Protein AF-A0A452H228-F1 (afdb_monomer_lite)

Structure (mmCIF, N/CA/C/O backbone):
data_AF-A0A452H228-F1
#
_entry.id   AF-A0A452H228-F1
#
loop_
_atom_site.group_PDB
_atom_site.id
_atom_site.type_symbol
_atom_site.label_atom_id
_atom_site.label_alt_id
_atom_site.label_comp_id
_atom_site.label_asym_id
_atom_site.label_entity_id
_atom_site.label_seq_id
_atom_site.pdbx_PDB_ins_code
_atom_site.Cartn_x
_atom_site.Cartn_y
_atom_site.Cartn_z
_atom_site.occupancy
_atom_site.B_iso_or_equiv
_atom_site.auth_seq_id
_atom_site.auth_comp_id
_atom_site.auth_asym_id
_atom_site.auth_atom_id
_atom_site.pdbx_PDB_model_num
ATOM 1 N N . MET A 1 1 ? -3.776 18.763 17.404 1.00 40.81 1 MET A N 1
ATOM 2 C CA . MET A 1 1 ? -4.229 17.612 18.210 1.00 40.81 1 MET A CA 1
ATOM 3 C C . MET A 1 1 ? -4.542 16.511 17.212 1.00 40.81 1 MET A C 1
ATOM 5 O O . MET A 1 1 ? -5.490 16.665 16.456 1.00 40.81 1 MET A O 1
ATOM 9 N N . GLU A 1 2 ? -3.661 15.523 17.068 1.00 51.16 2 GLU A N 1
ATOM 10 C CA . GLU A 1 2 ? -3.826 14.466 16.059 1.00 51.16 2 GLU A CA 1
ATOM 11 C C . GLU A 1 2 ? -5.031 13.578 16.420 1.00 51.16 2 GLU A C 1
ATOM 13 O O . GLU A 1 2 ? -5.124 13.062 17.534 1.00 51.16 2 GLU A O 1
ATOM 18 N N . SER A 1 3 ? -5.993 13.448 15.504 1.00 67.06 3 SER A N 1
ATOM 19 C CA . SER A 1 3 ? -7.160 12.575 15.665 1.00 67.06 3 SER A CA 1
ATOM 20 C C . SER A 1 3 ? -6.760 11.118 15.422 1.00 67.06 3 SER A C 1
ATOM 22 O O . SER A 1 3 ? -6.273 10.801 14.342 1.00 67.06 3 SER A O 1
ATOM 24 N N . PHE A 1 4 ? -6.995 10.228 16.389 1.00 70.75 4 PHE A N 1
ATOM 25 C CA . PHE A 1 4 ? -6.646 8.795 16.316 1.00 70.75 4 PHE A CA 1
ATOM 26 C C . PHE A 1 4 ? -7.798 7.885 15.845 1.00 70.75 4 PHE A C 1
ATOM 28 O O . PHE A 1 4 ? -7.680 6.658 15.829 1.00 70.75 4 PHE A O 1
ATOM 35 N N . ALA A 1 5 ? -8.939 8.484 15.504 1.00 71.25 5 ALA A N 1
ATOM 36 C CA . ALA A 1 5 ? -10.116 7.783 15.021 1.00 71.25 5 ALA A CA 1
ATOM 37 C C . ALA A 1 5 ? -10.797 8.597 13.918 1.00 71.25 5 ALA A C 1
ATOM 39 O O . ALA A 1 5 ? -10.902 9.821 14.019 1.00 71.25 5 ALA A O 1
ATOM 40 N N . VAL A 1 6 ? -11.271 7.909 12.884 1.00 72.94 6 VAL A N 1
ATOM 41 C CA . VAL A 1 6 ? -12.087 8.471 11.803 1.00 72.94 6 VAL A CA 1
ATOM 42 C C . VAL A 1 6 ? -13.375 7.666 11.744 1.00 72.94 6 VAL A C 1
ATOM 44 O O . VAL A 1 6 ? -13.333 6.438 11.746 1.00 72.94 6 VAL A O 1
ATOM 47 N N . ALA A 1 7 ? -14.508 8.358 11.714 1.00 69.19 7 ALA A N 1
ATOM 48 C CA . ALA A 1 7 ? -15.822 7.755 11.558 1.00 69.19 7 ALA A CA 1
ATOM 49 C C . ALA A 1 7 ? -16.397 8.172 10.206 1.00 69.19 7 ALA A C 1
ATOM 51 O O . ALA A 1 7 ? -16.360 9.358 9.871 1.00 69.19 7 ALA A O 1
ATOM 52 N N . TYR A 1 8 ? -16.946 7.225 9.453 1.00 65.44 8 TYR A N 1
ATOM 53 C CA . TYR A 1 8 ? -17.856 7.548 8.362 1.00 65.44 8 TYR A CA 1
ATOM 54 C C . TYR A 1 8 ? -18.879 6.426 8.177 1.00 65.44 8 TYR A C 1
ATOM 56 O O . TYR A 1 8 ? -18.542 5.244 8.104 1.00 65.44 8 TYR A O 1
ATOM 64 N N . ILE A 1 9 ? -20.147 6.845 8.158 1.00 72.19 9 ILE A N 1
ATOM 65 C CA . ILE A 1 9 ? -21.340 5.994 8.245 1.00 72.19 9 ILE A CA 1
ATOM 66 C C . ILE A 1 9 ? -21.229 5.017 9.433 1.00 72.19 9 ILE A C 1
ATOM 68 O O . ILE A 1 9 ? -21.038 5.468 10.562 1.00 72.19 9 ILE A O 1
ATOM 72 N N . ASP A 1 10 ? -21.336 3.713 9.187 1.00 68.06 10 ASP A N 1
ATOM 73 C CA . ASP A 1 10 ? -21.405 2.659 10.201 1.00 68.06 10 ASP A CA 1
ATOM 74 C C . ASP A 1 10 ? -20.019 2.172 10.636 1.00 68.06 10 ASP A C 1
ATOM 76 O O . ASP A 1 10 ? -19.898 1.235 11.416 1.00 68.06 10 ASP A O 1
ATOM 80 N N . ASP A 1 11 ? -18.954 2.804 10.154 1.00 66.44 11 ASP A N 1
ATOM 81 C CA . ASP A 1 11 ? -17.599 2.319 10.346 1.00 66.44 11 ASP A CA 1
ATOM 82 C C . ASP A 1 11 ? -16.749 3.360 11.075 1.00 66.44 11 ASP A C 1
ATOM 84 O O . ASP A 1 11 ? -16.639 4.526 10.673 1.00 66.44 11 ASP A O 1
ATOM 88 N N . ILE A 1 12 ? -16.096 2.912 12.146 1.00 75.06 12 ILE A N 1
ATOM 89 C CA . ILE A 1 12 ? -15.097 3.687 12.875 1.00 75.06 12 ILE A CA 1
ATOM 90 C C . ILE A 1 12 ? -13.748 2.995 12.718 1.00 75.06 12 ILE A C 1
ATOM 92 O O . ILE A 1 12 ? -13.534 1.880 13.192 1.00 75.06 12 ILE A O 1
ATOM 96 N N . CYS A 1 13 ? -12.808 3.684 12.083 1.00 72.81 13 CYS A N 1
ATOM 97 C CA . CYS A 1 13 ? -11.425 3.248 11.988 1.00 72.81 13 CYS A CA 1
ATOM 98 C C . CYS A 1 13 ? -10.614 3.885 13.116 1.00 72.81 13 CYS A C 1
ATOM 100 O O . CYS A 1 13 ? -10.530 5.111 13.203 1.00 72.81 13 CYS A O 1
ATOM 102 N N . VAL A 1 14 ? -9.971 3.060 13.942 1.00 75.12 14 VAL A N 1
ATOM 103 C CA . VAL A 1 14 ? -9.016 3.503 14.970 1.00 75.12 14 VAL A CA 1
ATOM 104 C C . VAL A 1 14 ? -7.611 3.134 14.509 1.00 75.12 14 VAL A C 1
ATOM 106 O O . VAL A 1 14 ? -7.387 2.026 14.016 1.00 75.12 14 VAL A O 1
ATOM 109 N N . PHE A 1 15 ? -6.655 4.050 14.647 1.00 74.19 15 PHE A N 1
ATOM 110 C CA . PHE A 1 15 ? -5.265 3.829 14.247 1.00 74.19 15 PHE A CA 1
ATOM 111 C C . PHE A 1 15 ? -4.295 4.440 15.256 1.00 74.19 15 PHE A C 1
ATOM 113 O O . PHE A 1 15 ? -4.544 5.507 15.809 1.00 74.19 15 PHE A O 1
ATOM 120 N N . SER A 1 16 ? -3.169 3.760 15.476 1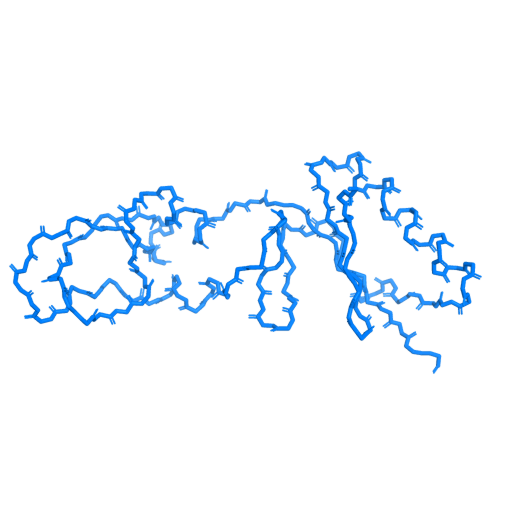.00 69.00 16 SER A N 1
ATOM 121 C CA . SER A 1 16 ? -2.187 4.137 16.502 1.00 69.00 16 SER A CA 1
ATOM 122 C C . SER A 1 16 ? -0.774 3.747 16.077 1.00 69.00 16 SER A C 1
ATOM 124 O O . SER A 1 16 ? -0.597 2.907 15.194 1.00 69.00 16 SER A O 1
ATOM 126 N N . GLN A 1 17 ? 0.234 4.356 16.706 1.00 64.75 17 GLN A N 1
ATOM 127 C CA . GLN A 1 17 ? 1.645 4.058 16.429 1.00 64.75 17 GLN A CA 1
ATOM 128 C C . GLN A 1 17 ? 2.133 2.811 17.186 1.00 64.75 17 GLN A C 1
ATOM 130 O O . GLN A 1 17 ? 2.873 2.002 16.627 1.00 64.75 17 GLN A O 1
ATOM 135 N N . THR A 1 18 ? 1.684 2.623 18.431 1.00 71.19 18 THR A N 1
ATOM 136 C CA . THR A 1 18 ? 2.042 1.479 19.287 1.00 71.19 18 THR A CA 1
ATOM 137 C C . THR A 1 18 ? 0.820 0.612 19.585 1.00 71.19 18 THR A C 1
ATOM 139 O O . THR A 1 18 ? -0.318 1.059 19.438 1.00 71.19 18 THR A O 1
ATOM 142 N N . TRP A 1 19 ? 1.039 -0.649 19.969 1.00 67.50 19 TRP A N 1
ATOM 143 C CA . TRP A 1 19 ? -0.055 -1.564 20.317 1.00 67.50 19 TRP A CA 1
ATOM 144 C C . TRP A 1 19 ? -0.699 -1.183 21.654 1.00 67.50 19 TRP A C 1
ATOM 146 O O . TRP A 1 19 ? -1.914 -1.260 21.819 1.00 67.50 19 TRP A O 1
ATOM 156 N N . GLU A 1 20 ? 0.122 -0.716 22.583 1.00 75.00 20 GLU A N 1
ATOM 157 C CA . GLU A 1 20 ? -0.266 -0.242 23.901 1.00 75.00 20 GLU A CA 1
ATOM 158 C C . GLU A 1 20 ? -1.202 0.969 23.782 1.00 75.00 20 GLU A C 1
ATOM 160 O O . GLU A 1 20 ? -2.305 0.958 24.338 1.00 75.00 20 GLU A O 1
ATOM 165 N N . ASP A 1 21 ? -0.823 1.962 22.968 1.00 74.81 21 ASP A N 1
ATOM 166 C CA . ASP A 1 21 ? -1.679 3.117 22.674 1.00 74.81 21 ASP A CA 1
ATOM 167 C C . 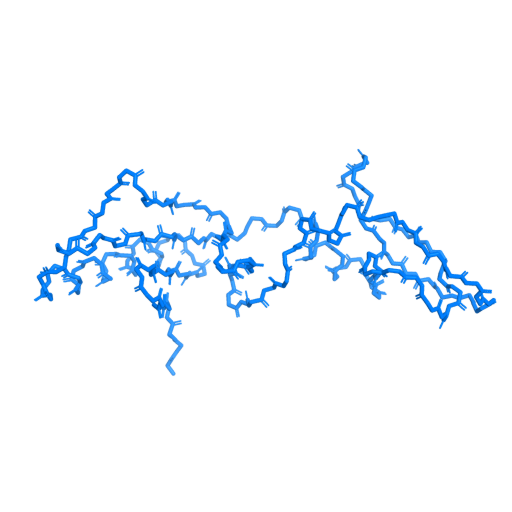ASP A 1 21 ? -2.951 2.692 21.947 1.00 74.81 21 ASP A C 1
ATOM 169 O O . ASP A 1 21 ? -4.023 3.246 22.187 1.00 74.81 21 ASP A O 1
ATOM 173 N N . HIS A 1 22 ? -2.852 1.685 21.079 1.00 72.81 22 HIS A N 1
ATOM 174 C CA . HIS A 1 22 ? -3.988 1.178 20.327 1.00 72.81 22 HIS A CA 1
ATOM 175 C C . HIS A 1 22 ? -5.071 0.591 21.224 1.00 72.81 22 HIS A C 1
ATOM 177 O O . HIS A 1 22 ? -6.241 0.946 21.090 1.00 72.81 22 HIS A O 1
ATOM 183 N N . LEU A 1 23 ? -4.692 -0.245 22.192 1.00 78.06 23 LEU A N 1
ATOM 184 C CA . LEU A 1 23 ? -5.625 -0.780 23.182 1.00 78.06 23 LEU A CA 1
ATOM 185 C C . LEU A 1 23 ? -6.280 0.339 23.999 1.00 78.06 23 LEU A C 1
ATOM 187 O O . LEU A 1 23 ? -7.491 0.308 24.238 1.00 78.06 23 LEU A O 1
ATOM 191 N N . PHE A 1 24 ? -5.502 1.350 24.391 1.00 81.88 24 PHE A N 1
ATOM 192 C CA . PHE A 1 24 ? -6.012 2.495 25.142 1.00 81.88 24 PHE A CA 1
ATOM 193 C C . PHE A 1 24 ? -7.000 3.338 24.321 1.00 81.88 24 PHE A C 1
ATOM 195 O O . PHE A 1 24 ? -8.058 3.731 24.817 1.00 81.88 24 PHE A O 1
ATOM 202 N N . GLN A 1 25 ? -6.692 3.590 23.052 1.00 81.31 25 GLN A N 1
ATOM 203 C CA . GLN A 1 25 ? -7.521 4.382 22.145 1.00 81.31 25 GLN A CA 1
ATOM 204 C C . GLN A 1 25 ? -8.798 3.644 21.735 1.00 81.31 25 GLN A C 1
ATOM 206 O O . GLN A 1 25 ? -9.873 4.243 21.739 1.00 81.31 25 GLN A O 1
ATOM 211 N N . VAL A 1 26 ? -8.718 2.339 21.463 1.00 80.25 26 VAL A N 1
ATOM 212 C CA . VAL A 1 26 ? -9.899 1.499 21.209 1.00 80.25 26 VAL A CA 1
ATOM 213 C C . VAL A 1 26 ? -10.820 1.498 22.423 1.00 80.25 26 VAL A C 1
ATOM 215 O O . VAL A 1 26 ? -12.023 1.699 22.269 1.00 80.25 26 VAL A O 1
ATOM 218 N N . LYS A 1 27 ? -10.271 1.357 23.636 1.00 84.81 27 LYS A N 1
ATOM 219 C CA . LYS A 1 27 ? -11.061 1.454 24.868 1.00 84.81 27 LYS A CA 1
ATOM 220 C C . LYS A 1 27 ? -11.789 2.798 24.971 1.00 84.81 27 LYS A C 1
ATOM 222 O O . LYS A 1 27 ? -12.995 2.806 25.188 1.00 84.81 27 LYS A O 1
ATOM 227 N N . GLN A 1 28 ? -11.098 3.915 24.731 1.00 86.12 28 GLN A N 1
ATOM 228 C CA . GLN A 1 28 ? -11.729 5.241 24.727 1.00 86.12 28 GLN A CA 1
ATOM 229 C C . GLN A 1 28 ? -12.871 5.359 23.708 1.00 86.12 28 GLN A C 1
ATOM 231 O O . GLN A 1 28 ? -13.894 5.978 24.000 1.00 86.12 28 GLN A O 1
ATOM 236 N N . VAL A 1 29 ? -12.710 4.787 22.511 1.00 83.75 29 VAL A N 1
ATOM 237 C CA . VAL A 1 29 ? -13.758 4.793 21.481 1.00 83.75 29 VAL A CA 1
ATOM 238 C C . VAL A 1 29 ? -14.959 3.959 21.928 1.00 83.75 29 VAL A C 1
ATOM 240 O O . VAL A 1 29 ? -16.085 4.447 21.867 1.00 83.75 29 VAL A O 1
ATOM 243 N N . LEU A 1 30 ? -14.737 2.749 22.445 1.00 83.75 30 LEU A N 1
ATOM 244 C CA . LEU A 1 30 ? -15.807 1.880 22.943 1.00 83.75 30 LEU A CA 1
ATOM 245 C C . LEU A 1 30 ? -16.567 2.499 24.125 1.00 83.75 30 LEU A C 1
ATOM 247 O O . LEU A 1 30 ? -17.792 2.390 24.188 1.00 83.75 30 LEU A O 1
ATOM 251 N N . ASP A 1 31 ? -15.868 3.180 25.034 1.00 87.62 31 ASP A N 1
ATOM 252 C CA . ASP A 1 31 ? -16.489 3.878 26.164 1.00 87.62 31 ASP A CA 1
ATOM 253 C C . ASP A 1 31 ? -17.368 5.046 25.682 1.00 87.62 31 ASP A C 1
ATOM 255 O O . ASP A 1 31 ? -18.487 5.227 26.164 1.00 87.62 31 ASP A O 1
ATOM 259 N N . ARG A 1 32 ? -16.916 5.803 24.671 1.00 86.88 32 ARG A N 1
ATOM 260 C CA . ARG A 1 32 ? -17.721 6.871 24.050 1.00 86.88 32 ARG A CA 1
ATOM 261 C C . ARG A 1 32 ? -18.966 6.329 23.357 1.00 86.88 32 ARG A C 1
ATOM 263 O O . ARG A 1 32 ? -20.037 6.902 23.533 1.00 86.88 32 ARG A O 1
ATOM 270 N N . LEU A 1 33 ? -18.841 5.231 22.612 1.00 83.75 33 LEU A N 1
ATOM 271 C CA . LEU A 1 33 ? -19.980 4.586 21.950 1.00 83.75 33 LEU A CA 1
ATOM 272 C C . LEU A 1 33 ? -21.026 4.127 22.967 1.00 83.75 33 LEU A C 1
ATOM 274 O O . LEU A 1 33 ? -22.208 4.424 22.810 1.00 83.75 33 LEU A O 1
ATOM 278 N N . ARG A 1 34 ? -20.581 3.493 24.057 1.00 84.94 34 ARG A N 1
ATOM 279 C CA . ARG A 1 34 ? -21.457 3.049 25.147 1.00 84.94 34 ARG A CA 1
ATOM 280 C C . ARG A 1 34 ? -22.213 4.209 25.789 1.00 84.94 34 ARG A C 1
ATOM 282 O O . ARG A 1 34 ? -23.420 4.112 25.983 1.00 84.94 34 ARG A O 1
ATOM 289 N N . ASN A 1 35 ? -21.521 5.308 26.085 1.00 86.69 35 ASN A N 1
ATOM 290 C CA . ASN A 1 35 ? -22.138 6.494 26.684 1.00 86.69 35 ASN A CA 1
ATOM 291 C C . ASN A 1 35 ? -23.117 7.199 25.733 1.00 86.69 35 ASN A C 1
ATOM 293 O O . ASN A 1 35 ? -24.036 7.869 26.195 1.00 86.69 35 ASN A O 1
ATOM 297 N N . ALA A 1 36 ? -22.940 7.033 24.421 1.00 85.75 36 ALA A N 1
ATOM 298 C CA . ALA A 1 36 ? -23.857 7.530 23.400 1.00 85.75 36 ALA A CA 1
ATOM 299 C C . ALA A 1 36 ? -25.037 6.576 23.112 1.00 85.75 36 ALA A C 1
ATOM 301 O O . ALA A 1 36 ? -25.862 6.884 22.256 1.00 85.75 36 ALA A O 1
ATOM 302 N N . GLY A 1 37 ? -25.125 5.424 23.790 1.00 85.31 37 GLY A N 1
ATOM 303 C CA . GLY A 1 37 ? -26.170 4.424 23.547 1.00 85.31 37 GLY A CA 1
ATOM 304 C C . GLY A 1 37 ? -26.000 3.637 22.241 1.00 85.31 37 GLY A C 1
ATOM 305 O O . GLY A 1 37 ? -26.958 3.034 21.765 1.00 85.31 37 GLY A O 1
ATOM 306 N N . LEU A 1 38 ? -24.800 3.637 21.653 1.00 80.75 38 LEU A N 1
ATOM 307 C CA . LEU A 1 38 ? -24.485 2.916 20.419 1.00 80.75 38 LEU A CA 1
ATOM 308 C C . LEU A 1 38 ? -23.937 1.517 20.728 1.00 80.75 38 LEU A C 1
ATOM 310 O O . LEU A 1 38 ? -23.162 1.333 21.669 1.00 80.75 38 LEU A O 1
ATOM 314 N N . THR A 1 39 ? -24.307 0.533 19.904 1.00 74.62 39 THR A N 1
ATOM 315 C CA . THR A 1 39 ? -23.892 -0.869 20.068 1.00 74.62 39 THR A CA 1
ATOM 316 C C . THR A 1 39 ? -22.993 -1.316 18.915 1.00 74.62 39 THR A C 1
ATOM 318 O O . THR A 1 39 ? -23.213 -0.984 17.753 1.00 74.62 39 THR A O 1
ATOM 321 N N . VAL A 1 40 ? -21.959 -2.091 19.245 1.00 75.62 40 VAL A N 1
ATOM 322 C CA . VAL A 1 40 ? -20.964 -2.614 18.300 1.00 75.62 40 VAL A CA 1
ATOM 323 C C . VAL A 1 40 ? -21.185 -4.114 18.117 1.00 75.62 40 VAL A C 1
ATOM 325 O O . VAL A 1 40 ? -21.344 -4.831 19.107 1.00 75.62 40 VAL A O 1
ATOM 328 N N . LYS A 1 41 ? -21.140 -4.627 16.880 1.00 74.62 41 LYS A N 1
ATOM 329 C CA . LYS A 1 41 ? -21.197 -6.080 16.640 1.00 74.62 41 LYS A CA 1
ATOM 330 C C . LYS A 1 41 ? -19.801 -6.670 16.614 1.00 74.62 41 LYS A C 1
ATOM 332 O O . LYS A 1 41 ? -19.115 -6.607 15.601 1.00 74.62 41 LYS A O 1
ATOM 337 N N . ALA A 1 42 ? -19.417 -7.309 17.716 1.00 68.38 42 ALA A N 1
ATOM 338 C CA . ALA A 1 42 ? -18.099 -7.923 17.872 1.00 68.38 42 ALA A CA 1
ATOM 339 C C . ALA A 1 42 ? -17.723 -8.868 16.713 1.00 68.38 42 ALA A C 1
ATOM 341 O O . ALA A 1 42 ? -16.592 -8.834 16.246 1.00 68.38 42 ALA A O 1
ATOM 342 N N . GLU A 1 43 ? -18.684 -9.641 16.196 1.00 63.94 43 GLU A N 1
ATOM 343 C CA . GLU A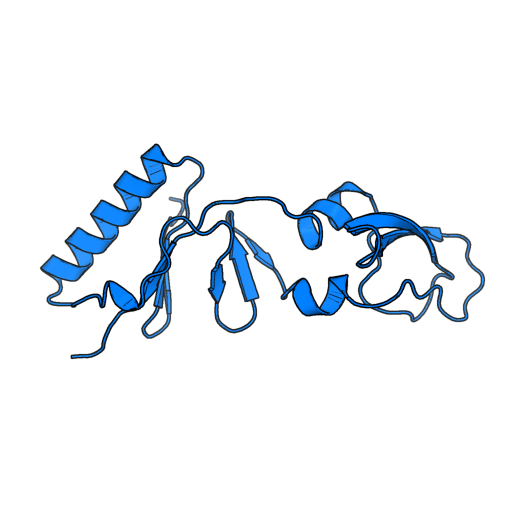 1 43 ? -18.494 -10.591 15.083 1.00 63.94 43 GLU A CA 1
ATOM 344 C C . GLU A 1 43 ? -18.077 -9.938 13.756 1.00 63.94 43 GLU A C 1
ATOM 346 O O . GLU A 1 43 ? -17.617 -10.616 12.842 1.00 63.94 43 GLU A O 1
ATOM 351 N N . LYS A 1 44 ? -18.282 -8.627 13.634 1.00 63.59 44 LYS A N 1
ATOM 352 C CA . LYS A 1 44 ? -18.015 -7.837 12.433 1.00 63.59 44 LYS A CA 1
ATOM 353 C C . LYS A 1 44 ? -16.808 -6.906 12.585 1.00 63.59 44 LYS A C 1
ATOM 355 O O . LYS A 1 44 ? -16.315 -6.373 11.596 1.00 63.59 44 LYS A O 1
ATOM 360 N N . CYS A 1 45 ? -16.300 -6.737 13.804 1.00 64.81 45 CYS A N 1
ATOM 361 C CA . CYS A 1 45 ? -15.106 -5.943 14.060 1.00 64.81 45 CYS A CA 1
ATOM 362 C C . CYS A 1 45 ? -13.849 -6.695 13.626 1.00 64.81 45 CYS A C 1
ATOM 364 O O . CYS A 1 45 ? -13.645 -7.858 13.977 1.00 64.81 45 CYS A O 1
ATOM 366 N N . LYS A 1 46 ? -12.955 -6.003 12.920 1.00 67.56 46 LYS A N 1
ATOM 367 C CA . LYS A 1 46 ? -11.650 -6.542 12.538 1.00 67.56 46 LYS A CA 1
ATOM 368 C C . LYS A 1 46 ? -10.587 -5.982 13.473 1.00 67.56 46 LYS A C 1
ATOM 370 O O . LYS A 1 46 ? -10.178 -4.829 13.356 1.00 67.56 46 LYS A 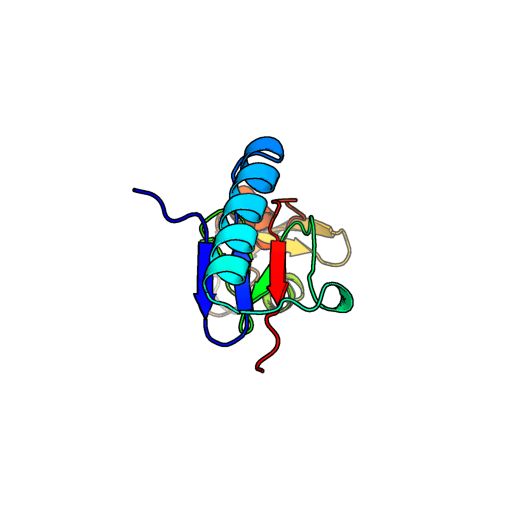O 1
ATOM 375 N N . VAL A 1 47 ? -10.164 -6.809 14.426 1.00 64.38 47 VAL A N 1
ATOM 376 C CA . VAL A 1 47 ? -9.233 -6.441 15.501 1.00 64.38 47 VAL A CA 1
ATOM 377 C C . VAL A 1 47 ? -7.788 -6.797 15.119 1.00 64.38 47 VAL A C 1
ATOM 379 O O . VAL A 1 47 ? -7.544 -7.857 14.551 1.00 64.38 47 VAL A O 1
ATOM 382 N N . GLY A 1 48 ? -6.824 -5.928 15.443 1.00 55.66 48 GLY A N 1
ATOM 383 C CA . GLY A 1 48 ? -5.388 -6.152 15.249 1.00 55.66 48 GLY A CA 1
ATOM 384 C C . GLY A 1 48 ? -4.937 -6.305 13.795 1.00 55.66 48 GLY A C 1
ATOM 385 O O . GLY A 1 48 ? -3.870 -6.870 13.559 1.00 55.66 48 GLY A O 1
ATOM 386 N N . MET A 1 49 ? -5.727 -5.845 12.820 1.00 55.91 49 MET A N 1
ATOM 387 C CA . MET A 1 49 ? -5.346 -5.941 11.410 1.00 55.91 49 MET A CA 1
ATOM 388 C C . MET A 1 49 ? -4.206 -5.003 11.104 1.00 55.91 49 MET A C 1
ATOM 390 O O . MET A 1 49 ? -4.035 -4.024 11.800 1.00 55.91 49 MET A O 1
ATOM 394 N N . ALA A 1 50 ? -3.403 -5.282 10.084 1.00 51.72 50 ALA A N 1
ATOM 395 C CA . ALA A 1 50 ? -2.296 -4.394 9.782 1.00 51.72 50 ALA A CA 1
ATOM 396 C C . ALA A 1 50 ? -2.703 -3.121 9.023 1.00 51.72 50 ALA A C 1
ATOM 398 O O . ALA A 1 50 ? -2.136 -2.034 9.144 1.00 51.72 50 ALA A O 1
ATOM 399 N N . GLU A 1 51 ? -3.722 -3.311 8.209 1.00 53.03 51 GLU A N 1
ATOM 400 C CA . GLU A 1 51 ? -4.281 -2.379 7.261 1.00 53.03 51 GLU A CA 1
ATOM 401 C C . GLU A 1 51 ? -5.763 -2.733 7.183 1.00 53.03 51 GLU A C 1
ATOM 403 O O . GLU A 1 51 ? -6.121 -3.914 7.219 1.00 53.03 51 GLU A O 1
ATOM 408 N N . VAL A 1 52 ? -6.620 -1.727 7.084 1.00 56.50 52 VAL A N 1
ATOM 409 C CA . VAL A 1 52 ? -8.064 -1.915 6.951 1.00 56.50 52 VAL A CA 1
ATOM 410 C C . VAL A 1 52 ? -8.495 -1.386 5.589 1.00 56.50 52 VAL A C 1
ATOM 412 O O . VAL A 1 52 ? -8.061 -0.314 5.168 1.00 56.50 52 VAL A O 1
ATOM 415 N N . SER A 1 53 ? -9.337 -2.136 4.878 1.00 52.16 53 SER A N 1
ATOM 416 C CA . SER A 1 53 ? -9.973 -1.647 3.653 1.00 52.16 53 SER A CA 1
ATOM 417 C C . SER A 1 53 ? -11.186 -0.797 4.023 1.00 52.16 53 SER A C 1
ATOM 419 O O . SER A 1 53 ? -12.141 -1.307 4.594 1.00 52.16 53 SER A O 1
ATOM 421 N N . TYR A 1 54 ? -11.150 0.484 3.669 1.00 54.59 54 TYR A N 1
ATOM 422 C CA . TYR A 1 54 ? -12.183 1.475 3.939 1.00 54.59 54 TYR A CA 1
ATOM 423 C C . TYR A 1 54 ? -12.624 2.149 2.634 1.00 54.59 54 TYR A C 1
ATOM 425 O O . TYR A 1 54 ? -11.805 2.789 1.977 1.00 54.59 54 TYR A O 1
ATOM 433 N N . LEU A 1 55 ? -13.886 1.987 2.213 1.00 51.78 55 LEU A N 1
ATOM 434 C CA . LEU A 1 55 ? -14.441 2.585 0.977 1.00 51.78 55 LEU A CA 1
ATOM 435 C C . LEU A 1 55 ? -13.555 2.397 -0.277 1.00 51.78 55 LEU A C 1
ATOM 437 O O . LEU A 1 55 ? -13.349 3.330 -1.054 1.00 51.78 55 LEU A O 1
ATOM 441 N N . GLY A 1 56 ? -12.963 1.213 -0.459 1.00 50.75 56 GLY A N 1
ATOM 442 C CA . GLY A 1 56 ? -12.053 0.936 -1.583 1.00 50.75 56 GLY A CA 1
ATOM 443 C C . GLY A 1 56 ? -10.644 1.542 -1.457 1.00 50.75 56 GLY A C 1
ATOM 444 O O . GLY A 1 56 ? -9.902 1.578 -2.438 1.00 50.75 56 GLY A O 1
ATOM 445 N N . HIS A 1 57 ? -10.263 2.005 -0.267 1.00 48.47 57 HIS A N 1
ATOM 446 C CA . HIS A 1 57 ? -8.940 2.536 0.068 1.00 48.47 57 HIS A CA 1
ATOM 447 C C . HIS A 1 57 ? -8.307 1.697 1.180 1.00 48.47 57 HIS A C 1
ATOM 449 O O . HIS A 1 57 ? -9.016 1.155 2.024 1.00 48.47 57 HIS A O 1
ATOM 455 N N . ARG A 1 58 ? -6.972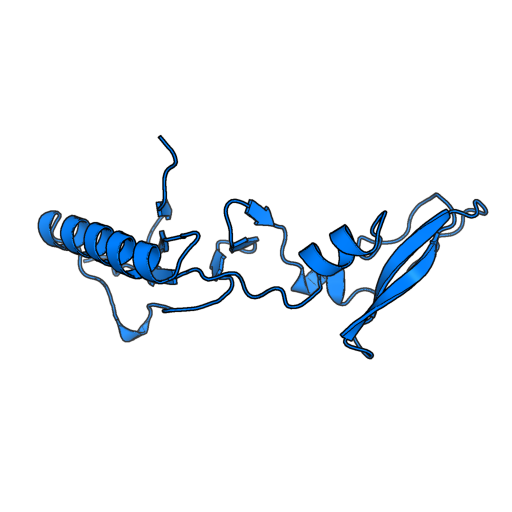 1.597 1.221 1.00 51.44 58 ARG A N 1
ATOM 456 C CA . ARG A 1 58 ? -6.281 1.028 2.385 1.00 51.44 58 ARG A CA 1
ATOM 457 C C . ARG A 1 58 ? -6.001 2.136 3.391 1.00 51.44 58 ARG A C 1
ATOM 459 O O . ARG A 1 58 ? -5.296 3.095 3.077 1.00 51.44 58 ARG A O 1
ATOM 466 N N . VAL A 1 59 ? -6.552 1.988 4.589 1.00 58.66 59 VAL A N 1
ATOM 467 C CA . VAL A 1 59 ? -6.302 2.858 5.735 1.00 58.66 59 VAL A CA 1
ATOM 468 C C . VAL A 1 59 ? -5.318 2.151 6.653 1.00 58.66 59 VAL A C 1
ATOM 470 O O . VAL A 1 59 ? -5.590 1.087 7.211 1.00 58.66 59 VAL A O 1
ATOM 473 N N . GLY A 1 60 ? -4.140 2.750 6.783 1.00 53.47 60 GLY A N 1
ATOM 474 C CA . GLY A 1 60 ? -3.092 2.287 7.677 1.00 53.47 60 GLY A CA 1
ATOM 475 C C . GLY A 1 60 ? -2.078 3.398 7.906 1.00 53.47 60 GLY A C 1
ATOM 476 O O . GLY A 1 60 ? -1.564 3.983 6.953 1.00 53.47 60 GLY A O 1
ATOM 477 N N . SER A 1 61 ? -1.765 3.673 9.179 1.00 47.38 61 SER A N 1
ATOM 478 C CA . SER A 1 61 ? -0.646 4.535 9.589 1.00 47.38 61 SER A CA 1
ATOM 479 C C . SER A 1 61 ? -0.710 5.975 9.069 1.00 47.38 61 SER A C 1
ATOM 481 O O . SER A 1 61 ? 0.268 6.480 8.518 1.00 47.38 61 SER A O 1
ATOM 483 N N . GLY A 1 62 ? -1.867 6.617 9.245 1.00 42.78 62 GLY A N 1
ATOM 484 C CA . GLY A 1 62 ? -2.056 8.044 8.965 1.00 42.78 62 GLY A CA 1
ATOM 485 C C . GLY A 1 62 ? -2.162 8.416 7.483 1.00 42.78 62 GLY A C 1
ATOM 486 O O . GLY A 1 62 ? -2.132 9.599 7.161 1.00 42.78 62 GLY A O 1
ATOM 487 N N . CYS A 1 63 ? -2.282 7.446 6.569 1.00 37.88 63 CYS A N 1
ATOM 488 C CA . CYS A 1 63 ? -2.402 7.717 5.136 1.00 37.88 63 CYS A CA 1
ATOM 489 C C . CYS A 1 63 ? -3.590 6.973 4.514 1.00 37.88 63 CYS A C 1
ATOM 491 O O . CYS A 1 63 ? -3.770 5.775 4.736 1.00 37.88 63 CYS A O 1
ATOM 493 N N . LEU A 1 64 ? -4.352 7.687 3.682 1.00 40.62 64 LEU A N 1
ATOM 494 C CA . LEU A 1 64 ? -5.265 7.111 2.697 1.00 40.62 64 LEU A CA 1
ATOM 495 C C . LEU A 1 64 ? -4.425 6.709 1.482 1.00 40.62 64 LEU A C 1
ATOM 497 O O . LEU A 1 64 ? -3.892 7.583 0.798 1.00 40.62 64 LEU A O 1
ATOM 501 N N . LYS A 1 65 ? -4.264 5.406 1.219 1.00 45.81 65 LYS A N 1
ATOM 502 C CA . LYS A 1 65 ? -3.584 4.933 0.003 1.00 45.81 65 LYS A CA 1
ATOM 503 C C . LYS A 1 65 ? -4.580 4.256 -0.948 1.00 45.81 65 LYS A C 1
ATOM 505 O O . LYS A 1 65 ? -5.406 3.460 -0.484 1.00 45.81 65 LYS A O 1
ATOM 510 N N . PRO A 1 66 ? -4.519 4.538 -2.266 1.00 45.09 66 PRO A N 1
ATOM 511 C CA . PRO A 1 66 ? -5.300 3.803 -3.258 1.00 45.09 66 PRO A CA 1
ATOM 512 C C . PRO A 1 66 ? -4.946 2.322 -3.180 1.00 45.09 66 PRO A C 1
ATOM 514 O O . PRO A 1 66 ? -3.787 1.989 -2.946 1.00 45.09 66 PRO A O 1
ATOM 517 N N . GLU A 1 67 ? -5.938 1.444 -3.349 1.00 55.50 67 GLU A N 1
ATOM 518 C CA . GLU A 1 67 ? -5.797 0.015 -3.079 1.00 55.50 67 GLU A CA 1
ATOM 519 C C . GLU A 1 67 ? -4.635 -0.618 -3.883 1.00 55.50 67 GLU A C 1
ATOM 521 O O . GLU A 1 67 ? -4.769 -0.907 -5.078 1.00 55.50 67 GLU A O 1
ATOM 526 N N . PRO A 1 68 ? -3.496 -0.917 -3.229 1.00 61.72 68 PRO A N 1
ATOM 527 C CA . PRO A 1 68 ? -2.335 -1.525 -3.864 1.00 61.72 68 PRO A CA 1
ATOM 528 C C . PRO A 1 68 ? -2.648 -2.889 -4.482 1.00 61.72 68 PRO A C 1
ATOM 530 O O . PRO A 1 68 ? -1.933 -3.347 -5.362 1.00 61.72 68 PRO A O 1
ATOM 533 N N . ALA A 1 69 ? -3.746 -3.545 -4.082 1.00 63.09 69 ALA A N 1
ATOM 534 C CA . ALA A 1 69 ? -4.130 -4.831 -4.652 1.00 63.09 69 ALA A CA 1
ATOM 535 C C . ALA A 1 69 ? -4.431 -4.754 -6.159 1.00 63.09 69 ALA A C 1
ATOM 537 O O . ALA A 1 69 ? -4.354 -5.787 -6.822 1.00 63.09 69 ALA A O 1
ATOM 538 N N . LYS A 1 70 ? -4.750 -3.567 -6.700 1.00 75.19 70 LYS A N 1
ATOM 539 C CA . LYS A 1 70 ? -4.920 -3.365 -8.146 1.00 75.19 70 LYS A CA 1
ATOM 540 C C . LYS A 1 70 ? -3.592 -3.059 -8.834 1.00 75.19 70 LYS A C 1
ATOM 542 O O . LYS A 1 70 ? -3.263 -3.722 -9.807 1.00 75.19 70 LYS A O 1
ATOM 547 N N . ILE A 1 71 ? -2.816 -2.110 -8.308 1.00 88.06 71 ILE A N 1
ATOM 548 C CA . ILE A 1 71 ? -1.560 -1.655 -8.929 1.00 88.06 71 ILE A CA 1
ATOM 549 C C . ILE A 1 71 ? -0.468 -2.726 -8.841 1.00 88.06 71 ILE A C 1
ATOM 551 O O . ILE A 1 71 ? 0.147 -3.063 -9.844 1.00 88.06 71 ILE A O 1
ATOM 555 N N . CYS A 1 72 ? -0.282 -3.343 -7.676 1.00 89.31 72 CYS A N 1
ATOM 556 C CA . CYS A 1 72 ? 0.782 -4.318 -7.423 1.00 89.31 72 CYS A CA 1
ATOM 557 C C . CYS A 1 72 ? 0.544 -5.681 -8.105 1.00 89.31 72 CYS A C 1
ATOM 559 O O . CYS A 1 72 ? 1.287 -6.631 -7.883 1.00 89.31 72 CYS A O 1
ATOM 561 N N . LYS A 1 73 ? -0.523 -5.819 -8.899 1.00 90.19 73 LYS A N 1
ATOM 562 C CA . LYS A 1 73 ? -0.771 -6.991 -9.751 1.00 90.19 73 LYS A CA 1
ATOM 563 C C . LYS A 1 73 ? -0.547 -6.697 -11.233 1.00 90.19 73 LYS A C 1
ATOM 565 O O . LYS A 1 73 ? -0.576 -7.631 -12.029 1.00 90.19 73 LYS A O 1
ATOM 570 N N . LEU A 1 74 ? -0.347 -5.432 -11.605 1.00 93.88 74 LEU A N 1
ATOM 571 C CA . LEU A 1 74 ? -0.070 -5.053 -12.986 1.00 93.88 74 LEU A CA 1
ATOM 572 C C . LEU A 1 74 ? 1.358 -5.472 -13.368 1.00 93.88 74 LEU A C 1
ATOM 574 O O . LEU A 1 74 ? 2.236 -5.504 -12.503 1.00 93.88 74 LEU A O 1
ATOM 578 N N . PRO A 1 75 ? 1.618 -5.795 -14.640 1.00 95.38 75 PRO A N 1
ATOM 579 C CA . PRO A 1 75 ? 2.971 -6.067 -15.111 1.00 95.38 75 PRO A CA 1
ATOM 580 C C . PRO A 1 75 ? 3.814 -4.784 -15.152 1.00 95.38 75 PRO A C 1
ATOM 582 O O . PRO A 1 75 ? 3.273 -3.678 -15.223 1.00 95.38 75 PRO A O 1
ATOM 585 N N . ALA A 1 76 ? 5.141 -4.929 -15.173 1.00 96.75 76 ALA A N 1
ATOM 586 C CA . ALA A 1 76 ? 6.027 -3.835 -15.561 1.00 96.75 76 ALA A CA 1
ATOM 587 C C . ALA A 1 76 ? 5.730 -3.424 -17.011 1.00 96.75 76 ALA A C 1
ATOM 589 O O . ALA A 1 76 ? 5.708 -4.274 -17.901 1.00 96.75 76 ALA A O 1
ATOM 590 N N . GLU A 1 77 ? 5.519 -2.131 -17.256 1.00 97.69 77 GLU A N 1
ATOM 591 C CA . GLU A 1 77 ? 5.178 -1.622 -18.587 1.00 97.69 77 GLU A CA 1
ATOM 592 C C . GLU A 1 77 ? 6.108 -0.463 -18.976 1.00 97.69 77 GLU A C 1
ATOM 594 O O . GLU A 1 77 ? 5.917 0.668 -18.514 1.00 97.69 77 GLU A O 1
ATOM 599 N N . PRO A 1 78 ? 7.134 -0.730 -19.811 1.00 97.12 78 PRO A N 1
ATOM 600 C CA . PRO A 1 78 ? 8.091 0.282 -20.258 1.00 97.12 78 PRO A CA 1
ATOM 601 C C . PRO A 1 78 ? 7.458 1.432 -21.050 1.00 97.12 78 PRO A C 1
ATOM 603 O O . PRO A 1 78 ? 7.990 2.540 -21.039 1.00 97.12 78 PRO A O 1
ATOM 606 N N . GLY A 1 79 ? 6.320 1.190 -21.707 1.00 96.38 79 GLY A N 1
ATOM 607 C CA . GLY A 1 79 ? 5.723 2.127 -22.657 1.00 96.38 79 GLY A CA 1
ATOM 608 C C . GLY A 1 79 ? 6.493 2.203 -23.987 1.00 96.38 79 GLY A C 1
ATOM 609 O O . GLY A 1 79 ? 7.535 1.565 -24.139 1.00 96.38 79 GLY A O 1
ATOM 610 N N . PRO A 1 80 ? 5.979 2.952 -24.979 1.00 97.12 80 PRO A N 1
ATOM 611 C CA . PRO A 1 80 ? 6.527 2.967 -26.339 1.00 97.12 80 PRO A CA 1
ATOM 612 C C . PRO A 1 80 ? 7.660 3.981 -26.559 1.00 97.12 80 PRO A C 1
ATOM 614 O O . PRO A 1 80 ? 8.242 4.014 -27.639 1.00 97.12 80 PRO A O 1
ATOM 617 N N . CYS A 1 81 ? 7.943 4.851 -25.586 1.00 97.62 81 CYS A N 1
ATOM 618 C CA . CYS A 1 81 ? 9.013 5.844 -25.702 1.00 97.62 81 CYS A CA 1
ATOM 619 C C . CYS A 1 81 ? 10.398 5.242 -25.399 1.00 97.62 81 CYS A C 1
ATOM 621 O O . CYS A 1 81 ? 10.509 4.153 -24.845 1.00 97.62 81 CYS A O 1
ATOM 623 N N . PHE A 1 82 ? 11.464 5.965 -25.759 1.00 95.69 82 PHE A N 1
ATOM 624 C CA . PHE A 1 82 ? 12.839 5.439 -25.799 1.00 95.69 82 PHE A CA 1
ATOM 625 C C . PHE A 1 82 ? 13.792 6.067 -24.771 1.00 95.69 82 PHE A C 1
ATOM 627 O O . PHE A 1 82 ? 15.010 5.941 -24.891 1.00 95.69 82 PHE A O 1
ATOM 634 N N . THR A 1 83 ? 13.269 6.762 -23.763 1.00 96.31 83 THR A N 1
ATOM 635 C CA . THR A 1 83 ? 14.094 7.278 -22.665 1.00 96.31 83 THR A CA 1
ATOM 636 C C . THR A 1 83 ? 14.532 6.126 -21.764 1.00 96.31 83 THR A C 1
ATOM 638 O O . THR A 1 83 ? 13.773 5.196 -21.519 1.00 96.31 83 THR A O 1
ATOM 641 N N . TYR A 1 84 ? 15.745 6.195 -21.222 1.00 96.50 84 TYR A N 1
ATOM 642 C CA . TYR A 1 84 ? 16.228 5.221 -20.249 1.00 96.50 84 TYR A CA 1
ATOM 643 C C . TYR A 1 84 ? 15.995 5.739 -18.825 1.00 96.50 84 TYR A C 1
ATOM 645 O O . TYR A 1 84 ? 16.809 6.494 -18.291 1.00 96.50 84 TYR A O 1
ATOM 653 N N . MET A 1 85 ? 14.866 5.378 -18.210 1.00 97.38 85 MET A N 1
ATOM 654 C CA . MET A 1 85 ? 14.576 5.735 -16.816 1.00 97.38 85 MET A CA 1
ATOM 655 C C . MET A 1 85 ? 14.507 4.482 -15.945 1.00 97.38 85 MET A C 1
ATOM 657 O O . MET A 1 85 ? 13.568 3.700 -16.076 1.00 97.38 85 MET A O 1
ATOM 661 N N . SER A 1 86 ? 15.456 4.321 -15.020 1.00 97.88 86 SER A N 1
ATOM 662 C CA . SER A 1 86 ? 15.364 3.293 -13.976 1.00 97.88 86 SER A CA 1
ATOM 663 C C . SER A 1 86 ? 14.146 3.562 -13.086 1.00 97.88 86 SER A C 1
ATOM 665 O O . SER A 1 86 ? 13.936 4.683 -12.606 1.00 97.88 86 SER A O 1
ATOM 667 N N . ARG A 1 87 ? 13.298 2.545 -12.932 1.00 97.94 87 ARG A N 1
ATOM 668 C CA . ARG A 1 87 ? 12.089 2.547 -12.103 1.00 97.94 87 ARG A CA 1
ATOM 669 C C . ARG A 1 87 ? 11.939 1.200 -11.418 1.00 97.94 87 ARG A C 1
ATOM 671 O O . ARG A 1 87 ? 12.569 0.225 -11.801 1.00 97.94 87 ARG A O 1
ATOM 678 N N . TYR A 1 88 ? 11.065 1.142 -10.424 1.00 97.75 88 TYR A N 1
ATOM 679 C CA . TYR A 1 88 ? 10.769 -0.079 -9.683 1.00 97.75 88 TYR A CA 1
ATOM 680 C C . TYR A 1 88 ? 9.325 -0.501 -9.925 1.00 97.75 88 TYR A C 1
ATOM 682 O O . TYR A 1 88 ? 8.439 0.347 -10.001 1.00 97.75 88 TYR A O 1
ATOM 690 N N . PHE A 1 89 ? 9.071 -1.798 -10.024 1.00 96.56 89 PHE A N 1
ATOM 691 C CA . PHE A 1 89 ? 7.727 -2.367 -10.055 1.00 96.56 89 PHE A CA 1
ATOM 692 C C . PHE A 1 89 ? 7.638 -3.498 -9.037 1.00 96.56 89 PHE A C 1
ATOM 694 O O . PHE A 1 89 ? 8.642 -4.118 -8.689 1.00 96.56 89 PHE A O 1
ATOM 701 N N . TYR A 1 90 ? 6.439 -3.791 -8.551 1.00 95.50 90 TYR A N 1
ATOM 702 C CA . TYR A 1 90 ? 6.220 -4.959 -7.715 1.00 95.50 90 TYR A CA 1
ATOM 703 C C . TYR A 1 90 ? 5.948 -6.189 -8.575 1.00 95.50 90 TYR A C 1
ATOM 705 O O . TYR A 1 90 ? 4.941 -6.262 -9.283 1.00 95.50 90 TYR A O 1
ATOM 713 N N . ASN A 1 91 ? 6.825 -7.178 -8.470 1.00 94.31 91 ASN A N 1
ATOM 714 C CA . ASN A 1 91 ? 6.668 -8.476 -9.088 1.00 94.31 91 ASN A CA 1
ATOM 715 C C . ASN A 1 91 ? 5.829 -9.381 -8.174 1.00 94.31 91 ASN A C 1
ATOM 717 O O . ASN A 1 91 ? 6.270 -9.870 -7.131 1.00 94.31 91 ASN A O 1
ATOM 721 N N . SER A 1 92 ? 4.583 -9.620 -8.582 1.00 89.12 92 SER A N 1
ATOM 722 C CA . SER A 1 92 ? 3.631 -10.420 -7.806 1.00 89.12 92 SER A CA 1
ATOM 723 C C . SER A 1 92 ? 3.951 -11.922 -7.772 1.00 89.12 92 SER A C 1
ATOM 725 O O . SER A 1 92 ? 3.398 -12.620 -6.913 1.00 89.12 92 SER A O 1
ATOM 727 N N . VAL A 1 93 ? 4.842 -12.403 -8.650 1.00 89.06 93 VAL A N 1
ATOM 728 C CA . VAL A 1 93 ? 5.327 -13.791 -8.692 1.00 89.06 93 VAL A CA 1
ATOM 729 C C . VAL A 1 93 ? 6.427 -13.989 -7.655 1.00 89.06 93 VAL A C 1
ATOM 731 O O . VAL A 1 93 ? 6.324 -14.876 -6.812 1.00 89.06 93 VAL A O 1
ATOM 734 N N . THR A 1 94 ? 7.447 -13.131 -7.663 1.00 91.94 94 THR A N 1
ATOM 735 C CA . THR A 1 94 ? 8.577 -13.209 -6.718 1.00 91.94 94 THR A CA 1
ATOM 736 C C . THR A 1 94 ? 8.261 -12.587 -5.358 1.00 91.94 94 THR A C 1
ATOM 738 O O . THR A 1 94 ? 9.000 -12.808 -4.398 1.00 91.94 94 THR A O 1
ATOM 741 N N . LYS A 1 95 ? 7.156 -11.831 -5.270 1.00 87.88 95 LYS A N 1
ATOM 742 C CA . LYS A 1 95 ? 6.731 -11.034 -4.108 1.00 87.88 95 LYS A CA 1
ATOM 743 C C . LYS A 1 95 ? 7.740 -9.950 -3.726 1.00 87.88 95 LYS A C 1
ATOM 745 O O . LYS A 1 95 ? 7.879 -9.629 -2.546 1.00 87.88 95 LYS A O 1
ATOM 750 N N . ARG A 1 96 ? 8.447 -9.385 -4.708 1.00 91.19 96 ARG A N 1
ATOM 751 C CA . ARG A 1 96 ? 9.511 -8.393 -4.495 1.00 91.19 96 ARG A CA 1
ATOM 752 C C . ARG A 1 96 ? 9.327 -7.181 -5.390 1.00 91.19 96 ARG A C 1
ATOM 754 O O . ARG A 1 96 ? 8.733 -7.267 -6.457 1.00 91.19 96 ARG A O 1
ATOM 761 N N . CYS A 1 97 ? 9.865 -6.057 -4.940 1.00 95.06 97 CYS A N 1
ATOM 762 C CA . CYS A 1 97 ? 10.084 -4.907 -5.799 1.00 95.06 97 CYS A CA 1
ATOM 763 C C . CYS A 1 97 ? 11.358 -5.132 -6.618 1.00 95.06 97 CYS A C 1
ATOM 765 O O . CYS A 1 97 ? 12.400 -5.477 -6.062 1.00 95.06 97 CYS A O 1
ATOM 767 N N . GLU A 1 98 ? 11.252 -4.972 -7.930 1.00 97.31 98 GLU A N 1
ATOM 768 C CA . GLU A 1 98 ? 12.306 -5.236 -8.907 1.00 97.31 98 GLU A CA 1
ATOM 769 C C . GLU A 1 98 ? 12.493 -4.010 -9.804 1.00 97.31 98 GLU A C 1
ATOM 771 O O . GLU A 1 98 ? 11.550 -3.255 -10.049 1.00 97.31 98 GLU A O 1
ATOM 776 N N . GLU A 1 99 ? 13.722 -3.786 -10.264 1.00 97.81 99 GLU A N 1
ATOM 777 C CA . GLU A 1 99 ? 14.052 -2.681 -11.164 1.00 97.81 99 GLU A CA 1
ATOM 778 C C . GLU A 1 99 ? 13.651 -3.016 -12.610 1.00 97.81 99 GLU A C 1
ATOM 780 O O . GLU A 1 99 ? 13.797 -4.151 -13.065 1.00 97.81 99 GLU A O 1
ATOM 785 N N . PHE A 1 100 ? 13.161 -2.022 -13.349 1.00 97.75 100 PHE A N 1
ATOM 786 C CA . PHE A 1 100 ? 12.916 -2.100 -14.786 1.00 97.75 100 PHE A CA 1
ATOM 787 C C . PHE A 1 100 ? 13.193 -0.754 -15.470 1.00 97.75 100 PHE A C 1
ATOM 789 O O . PHE A 1 100 ? 13.227 0.301 -14.831 1.00 97.75 100 PHE A O 1
ATOM 796 N N . VAL A 1 101 ? 13.369 -0.784 -16.792 1.00 98.00 101 VAL A N 1
ATOM 797 C CA . VAL A 1 101 ? 13.565 0.423 -17.606 1.00 98.00 101 VAL A CA 1
ATOM 798 C C . VAL A 1 101 ? 12.216 0.935 -18.102 1.00 98.00 101 VAL A C 1
ATOM 800 O O . VAL A 1 101 ? 11.476 0.218 -18.774 1.00 98.00 101 VAL A O 1
ATOM 803 N N . TYR A 1 102 ? 11.913 2.194 -17.799 1.00 98.12 102 TYR A N 1
ATOM 804 C CA . TYR A 1 102 ? 10.745 2.910 -18.297 1.00 98.12 102 TYR A CA 1
ATOM 805 C C . TYR A 1 102 ? 11.130 3.894 -19.405 1.00 98.12 102 TYR A C 1
ATOM 807 O O . TYR A 1 102 ? 11.993 4.750 -19.213 1.00 98.12 102 TYR A O 1
ATOM 815 N N . GLY A 1 103 ? 10.413 3.803 -20.524 1.00 97.25 103 GLY A N 1
ATOM 816 C CA . GLY A 1 103 ? 10.605 4.560 -21.758 1.00 97.25 103 GLY A CA 1
ATOM 817 C C . GLY A 1 103 ? 10.292 6.054 -21.672 1.00 97.25 103 GLY A C 1
ATOM 818 O O . GLY A 1 103 ? 10.598 6.803 -22.597 1.00 97.25 103 GLY A O 1
ATOM 819 N N . GLY A 1 104 ? 9.669 6.517 -20.585 1.00 96.19 104 GLY A N 1
ATOM 820 C CA . GLY A 1 104 ? 9.364 7.934 -20.356 1.00 96.19 104 GLY A CA 1
ATOM 821 C C . GLY A 1 104 ? 7.951 8.379 -20.749 1.00 96.19 104 GLY A C 1
ATOM 822 O O . GLY A 1 104 ? 7.577 9.506 -20.430 1.00 96.19 104 GLY A O 1
ATOM 823 N N . CYS A 1 105 ? 7.131 7.521 -21.366 1.00 96.69 105 CYS A N 1
ATOM 824 C CA . CYS A 1 105 ? 5.722 7.826 -21.643 1.00 96.69 105 CYS A CA 1
ATOM 825 C C . CYS A 1 105 ? 4.802 6.598 -21.529 1.00 96.69 105 CYS A C 1
ATOM 827 O O . CYS A 1 105 ? 5.251 5.464 -21.677 1.00 96.69 105 CYS A O 1
ATOM 829 N N . GLN A 1 106 ? 3.503 6.848 -21.315 1.00 95.75 106 GLN A N 1
ATOM 830 C CA . GLN A 1 106 ? 2.452 5.830 -21.157 1.00 95.75 106 GLN A CA 1
ATOM 831 C C . GLN A 1 106 ? 2.761 4.823 -20.028 1.00 95.75 106 GLN A C 1
ATOM 833 O O . GLN A 1 106 ? 3.243 5.220 -18.962 1.00 95.75 106 GLN A O 1
ATOM 838 N N . GLY A 1 107 ? 2.438 3.543 -20.209 1.00 93.44 107 GLY A N 1
ATOM 839 C CA . GLY A 1 107 ? 2.586 2.521 -19.182 1.00 93.44 107 GLY A CA 1
ATOM 840 C C . GLY A 1 107 ? 1.435 2.503 -18.175 1.00 93.44 107 GLY A C 1
ATOM 841 O O . GLY A 1 107 ? 0.408 3.163 -18.346 1.00 93.44 107 GLY A O 1
ATOM 842 N N . ASN A 1 108 ? 1.649 1.785 -17.075 1.00 95.06 108 ASN A N 1
ATOM 843 C CA . ASN A 1 108 ? 0.669 1.639 -16.006 1.00 95.06 108 ASN A CA 1
ATOM 844 C C . ASN A 1 108 ? 1.209 2.092 -14.634 1.00 95.06 108 ASN A C 1
ATOM 846 O O . ASN A 1 108 ? 2.320 2.612 -14.514 1.00 95.06 108 ASN A O 1
ATOM 850 N N . GLY A 1 109 ? 0.380 1.942 -13.595 1.00 92.38 109 GLY A N 1
ATOM 851 C CA . GLY A 1 109 ? 0.662 2.437 -12.246 1.00 92.38 109 GLY A CA 1
ATOM 852 C C . GLY A 1 109 ? 1.691 1.635 -11.442 1.00 92.38 109 GLY A C 1
ATOM 853 O O . GLY A 1 109 ? 2.115 2.120 -10.398 1.00 92.38 109 GLY A O 1
ATOM 854 N N . ASN A 1 110 ? 2.104 0.436 -11.876 1.00 95.81 110 ASN A N 1
ATOM 855 C CA . ASN A 1 110 ? 3.126 -0.361 -11.184 1.00 95.81 110 ASN A CA 1
ATOM 856 C C . ASN A 1 110 ? 4.529 0.130 -11.559 1.00 95.81 110 ASN A C 1
ATOM 858 O O . ASN A 1 110 ? 5.320 -0.574 -12.183 1.00 95.81 110 ASN A O 1
ATOM 862 N N . ARG A 1 111 ? 4.791 1.402 -11.250 1.00 95.94 111 ARG A N 1
ATOM 863 C CA . ARG A 1 111 ? 6.006 2.122 -11.620 1.00 95.94 111 ARG A CA 1
ATOM 864 C C . ARG A 1 111 ? 6.331 3.165 -10.560 1.00 95.94 111 ARG A C 1
ATOM 866 O O . ARG A 1 111 ? 5.746 4.245 -10.534 1.00 95.94 111 ARG A O 1
ATOM 873 N N . PHE A 1 112 ? 7.325 2.864 -9.745 1.00 96.06 112 PHE A N 1
ATOM 874 C CA . PHE A 1 112 ? 7.769 3.675 -8.620 1.00 96.06 112 PHE A CA 1
ATOM 875 C C . PHE A 1 112 ? 9.145 4.300 -8.908 1.00 96.06 112 PHE A C 1
ATOM 877 O O . PHE A 1 112 ? 9.961 3.702 -9.617 1.00 96.06 112 PHE A O 1
ATOM 884 N N . PRO A 1 113 ? 9.427 5.517 -8.412 1.00 95.38 113 PRO A N 1
ATOM 885 C CA . PRO A 1 113 ? 10.719 6.187 -8.585 1.00 95.38 113 PRO A CA 1
ATOM 886 C C . PRO A 1 113 ? 11.864 5.527 -7.819 1.00 95.38 113 PRO A C 1
ATOM 888 O O . PRO A 1 113 ? 13.011 5.677 -8.222 1.00 95.38 113 PRO A O 1
ATOM 891 N N . ASN A 1 114 ? 11.578 4.833 -6.720 1.00 95.06 114 ASN A N 1
ATOM 892 C CA . ASN A 1 114 ? 12.583 4.188 -5.885 1.00 95.06 114 ASN A CA 1
ATOM 893 C C . ASN A 1 114 ? 12.017 2.929 -5.210 1.00 95.06 114 ASN A C 1
ATOM 895 O O . ASN A 1 114 ? 10.803 2.693 -5.201 1.00 95.06 114 ASN A O 1
ATOM 899 N N . MET A 1 115 ? 12.926 2.120 -4.662 1.00 92.94 115 MET A N 1
ATOM 900 C CA . MET A 1 115 ? 12.612 0.872 -3.968 1.00 92.94 115 MET A CA 1
ATOM 901 C C . MET A 1 115 ? 11.674 1.096 -2.775 1.00 92.94 115 MET A C 1
ATOM 903 O O . MET A 1 115 ? 10.711 0.349 -2.609 1.00 92.94 115 MET A O 1
ATOM 907 N N . ASP A 1 116 ? 11.916 2.137 -1.976 1.00 85.31 116 ASP A N 1
ATOM 908 C CA . ASP A 1 116 ? 11.140 2.415 -0.765 1.00 85.31 116 ASP A CA 1
ATOM 909 C C . ASP A 1 116 ? 9.675 2.714 -1.084 1.00 85.31 116 ASP A C 1
ATOM 911 O O . ASP A 1 116 ? 8.782 2.167 -0.444 1.00 85.31 116 ASP A O 1
ATOM 915 N N . GLU A 1 117 ? 9.399 3.518 -2.109 1.00 85.00 117 GLU A N 1
ATOM 916 C CA . GLU A 1 117 ? 8.032 3.829 -2.527 1.00 85.00 117 GLU A CA 1
ATOM 917 C C . GLU A 1 117 ? 7.305 2.585 -3.055 1.00 85.00 117 GLU A C 1
ATOM 919 O O . GLU A 1 117 ? 6.123 2.378 -2.757 1.00 85.00 117 GLU A O 1
ATOM 924 N N . CYS A 1 118 ? 8.023 1.704 -3.760 1.00 91.69 118 CYS A N 1
ATOM 925 C CA . CYS A 1 118 ? 7.491 0.410 -4.171 1.00 91.69 118 CYS A CA 1
ATOM 926 C C . CYS A 1 118 ? 7.158 -0.473 -2.959 1.00 91.69 118 CYS A C 1
ATOM 928 O O . CYS A 1 118 ? 6.047 -0.993 -2.864 1.00 91.69 118 CYS A O 1
ATOM 930 N N . LEU A 1 119 ? 8.073 -0.613 -1.995 1.00 86.00 119 LEU A N 1
ATOM 931 C CA . LEU A 1 119 ? 7.870 -1.437 -0.798 1.00 86.00 119 LEU A CA 1
ATOM 932 C C . LEU A 1 119 ? 6.785 -0.875 0.123 1.00 86.00 119 LEU A C 1
ATOM 934 O O . LEU A 1 119 ? 5.991 -1.628 0.673 1.00 86.00 119 LEU A O 1
ATOM 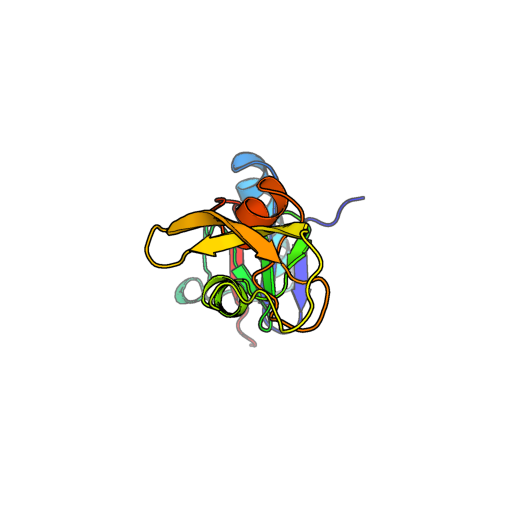938 N N . GLN A 1 120 ? 6.693 0.443 0.262 1.00 79.12 120 GLN A N 1
ATOM 939 C CA . GLN A 1 120 ? 5.642 1.089 1.046 1.00 79.12 120 GLN A CA 1
ATOM 940 C C . GLN A 1 120 ? 4.257 0.981 0.405 1.00 79.12 120 GLN A C 1
ATOM 942 O O . GLN A 1 120 ? 3.252 1.212 1.087 1.00 79.12 120 GLN A O 1
ATOM 947 N N . THR A 1 121 ? 4.197 0.739 -0.904 1.00 81.50 121 THR A N 1
ATOM 948 C CA . THR A 1 121 ? 2.941 0.597 -1.644 1.00 81.50 121 THR A CA 1
ATOM 949 C C . THR A 1 121 ? 2.541 -0.868 -1.757 1.00 81.50 121 THR A C 1
ATOM 951 O O . THR A 1 121 ? 1.403 -1.217 -1.464 1.00 81.50 121 THR A O 1
ATOM 954 N N . CYS A 1 122 ? 3.474 -1.730 -2.152 1.00 86.25 122 CYS A N 1
ATOM 955 C CA . CYS A 1 122 ? 3.226 -3.120 -2.518 1.00 86.25 122 CYS A CA 1
ATOM 956 C C . CYS A 1 122 ? 3.901 -4.148 -1.610 1.00 86.25 122 CYS A C 1
ATOM 958 O O . CYS A 1 122 ? 3.487 -5.307 -1.581 1.00 86.25 122 CYS A O 1
ATOM 960 N N . GLY A 1 123 ? 4.948 -3.747 -0.890 1.00 75.94 123 GLY A N 1
ATOM 961 C CA . GLY A 1 123 ? 5.581 -4.586 0.114 1.00 75.94 123 GLY A CA 1
ATOM 962 C C . GLY A 1 123 ? 4.640 -4.762 1.299 1.00 75.94 123 GLY A C 1
ATOM 963 O O . GLY A 1 123 ? 3.993 -3.817 1.746 1.00 75.94 123 GLY A O 1
ATOM 964 N N . SER A 1 124 ? 4.549 -5.989 1.802 1.00 65.62 124 SER A N 1
ATOM 965 C CA . SER A 1 124 ? 3.761 -6.330 2.985 1.00 65.62 124 SER A CA 1
ATOM 966 C C . SER A 1 124 ? 4.335 -5.629 4.222 1.00 65.62 124 SER A C 1
ATOM 968 O O . SER A 1 124 ? 5.104 -6.217 4.976 1.00 65.62 124 SER A O 1
ATOM 970 N N . SER A 1 125 ? 3.995 -4.357 4.422 1.00 50.06 125 SER A N 1
ATOM 971 C CA . SER A 1 125 ? 4.414 -3.578 5.583 1.00 50.06 125 SER A CA 1
ATOM 972 C C . SER A 1 125 ? 3.286 -3.601 6.597 1.00 50.06 125 SER A C 1
ATOM 974 O O . SER A 1 125 ? 2.313 -2.860 6.479 1.00 50.06 125 SER A O 1
ATOM 976 N N . GLY A 1 126 ? 3.408 -4.482 7.587 1.00 48.94 126 GLY A N 1
ATOM 977 C CA . GLY A 1 126 ? 2.480 -4.555 8.704 1.00 48.94 126 GLY A CA 1
ATOM 978 C C . GLY A 1 126 ? 2.437 -3.238 9.481 1.00 48.94 126 GLY A C 1
ATOM 979 O O . GLY A 1 126 ? 3.249 -3.018 10.373 1.00 48.94 126 GLY A O 1
ATOM 980 N N . LYS A 1 127 ? 1.488 -2.357 9.163 1.00 41.75 127 LYS A N 1
ATOM 981 C CA . LYS A 1 127 ? 0.989 -1.362 10.129 1.00 41.75 127 LYS A CA 1
ATOM 982 C C . LYS A 1 127 ? -0.002 -2.073 11.054 1.00 41.75 127 LYS A C 1
ATOM 984 O O . LYS A 1 127 ? -0.034 -3.287 10.994 1.00 41.75 127 LYS A O 1
ATOM 989 N N . ARG A 1 128 ? -0.691 -1.432 12.000 1.00 47.00 128 ARG A N 1
ATOM 990 C CA . ARG A 1 128 ? -1.770 -2.056 12.800 1.00 47.00 128 ARG A CA 1
ATOM 991 C C . ARG A 1 128 ? -2.942 -1.074 12.895 1.00 47.00 128 ARG A C 1
ATOM 993 O O . ARG A 1 128 ? -2.761 0.043 13.362 1.00 47.00 128 ARG A O 1
ATOM 1000 N N . ALA A 1 129 ? -4.103 -1.453 12.389 1.00 49.28 129 ALA A N 1
ATOM 1001 C CA . ALA A 1 129 ? -5.362 -0.735 12.324 1.00 49.28 129 ALA A CA 1
ATOM 1002 C C . ALA A 1 129 ? -6.505 -1.663 12.775 1.00 49.28 129 ALA A C 1
ATOM 1004 O O . ALA A 1 129 ? -6.503 -2.866 12.505 1.00 49.28 129 ALA A O 1
ATOM 1005 N N . ILE A 1 130 ? -7.495 -1.095 13.459 1.00 50.72 130 ILE A N 1
ATOM 1006 C CA . ILE A 1 130 ? -8.715 -1.804 13.853 1.00 50.72 130 ILE A CA 1
ATOM 1007 C C . ILE A 1 130 ? -9.904 -1.152 13.164 1.00 50.72 130 ILE A C 1
ATOM 1009 O O . ILE A 1 130 ? -10.102 0.060 13.262 1.00 50.72 130 ILE A O 1
ATOM 1013 N N . GLU A 1 131 ? -10.694 -1.980 12.484 1.00 52.84 131 GLU A N 1
ATOM 1014 C CA . GLU A 1 131 ? -11.990 -1.609 11.920 1.00 52.84 131 GLU A CA 1
ATOM 1015 C C . GLU A 1 131 ? -13.073 -1.978 12.933 1.00 52.84 131 GLU A C 1
ATOM 1017 O O . GLU A 1 131 ? -13.250 -3.156 13.264 1.00 52.84 131 GLU A O 1
ATOM 1022 N N . ILE A 1 132 ? -13.790 -0.980 13.443 1.00 55.47 132 ILE A N 1
ATOM 1023 C CA . ILE A 1 132 ? -14.957 -1.181 14.299 1.00 55.47 132 ILE A CA 1
ATOM 1024 C C . ILE A 1 132 ? -16.199 -0.979 13.434 1.00 55.47 132 ILE A C 1
ATOM 1026 O O . ILE A 1 132 ? -16.420 0.123 12.937 1.00 55.47 132 ILE A O 1
ATOM 1030 N N . GLN A 1 133 ? -17.009 -2.030 13.294 1.00 50.06 133 GLN A N 1
ATOM 1031 C CA . GLN A 1 133 ? -18.289 -1.964 12.588 1.00 50.06 133 GLN A CA 1
ATOM 1032 C C . GLN A 1 133 ? -19.420 -1.724 13.597 1.00 50.06 133 GLN A C 1
ATOM 1034 O O . GLN A 1 133 ? -19.673 -2.542 14.492 1.00 50.06 133 GLN A O 1
ATOM 1039 N N . LEU A 1 134 ? -20.089 -0.583 13.462 1.00 44.47 134 LEU A N 1
ATOM 1040 C CA . LEU A 1 134 ? -21.312 -0.247 14.177 1.00 44.47 134 LEU A CA 1
ATOM 1041 C C . LEU A 1 134 ? -22.477 -1.043 13.587 1.00 44.47 134 LEU A C 1
ATOM 1043 O O . LEU A 1 134 ? -22.503 -1.383 12.405 1.00 44.47 134 LEU A O 1
ATOM 1047 N N . VAL A 1 135 ? -23.461 -1.346 14.425 1.00 41.69 135 VAL A N 1
ATOM 1048 C CA . VAL A 1 135 ? -24.784 -1.733 13.932 1.00 41.69 135 VAL A CA 1
ATOM 1049 C C . VAL A 1 135 ? -25.699 -0.571 14.236 1.00 41.69 135 VAL A C 1
ATOM 1051 O O . VAL A 1 135 ? -25.745 -0.118 15.382 1.00 41.69 135 VAL A O 1
ATOM 1054 N N . GLY A 1 136 ? -26.417 -0.097 13.221 1.00 40.47 136 GLY A N 1
ATOM 1055 C CA . GLY A 1 136 ? -27.596 0.723 13.456 1.00 40.47 136 GLY A CA 1
ATOM 1056 C C . GLY A 1 136 ? -28.551 -0.001 14.407 1.00 40.47 136 GLY A C 1
ATOM 1057 O O . GLY A 1 136 ? -28.651 -1.232 14.365 1.00 40.47 136 GLY A O 1
ATOM 1058 N N . LEU A 1 137 ? -29.182 0.779 15.287 1.00 38.69 137 LEU A N 1
ATOM 1059 C CA . LEU A 1 137 ? -30.297 0.335 16.126 1.00 38.69 137 LEU A CA 1
ATOM 1060 C C . LEU A 1 137 ? -31.397 -0.323 15.283 1.00 38.69 137 LEU A C 1
ATOM 1062 O O . LEU A 1 137 ? -31.682 0.204 14.183 1.00 38.69 137 LEU A O 1
#

Secondary structure (DSSP, 8-state):
----EEEETTEEEEE-SSHHHHHHHHHHHHHHHHHTT-EE-GGG-EEEESSEEETTEEEETTEEEE-HHHHTTSPP---S----EEEEEEETTTTEEEEEEE-SSS--S--BSSHHHHHHHHS-----EEEEEEE--

Radius of gyration: 19.09 Å; chains: 1; bounding box: 46×31×53 Å

Foldseek 3Di:
DDDQWDDDDQKIKGFDQDPVVRVVVVVVVVVVCVVVVFDFDPVPKDAFAQWDQDPQFTDFDPDTHHQLVVQLPDDWDQDDAQDFQWWWFRDPVVRAIDIDGHRPDDDGDRTHNDRVVRCVRRNPDRGTMMMIGTDDD

Organism: NCBI:txid38772

InterPro domains:
  IPR000477 Reverse transcriptase domain [PF00078] (3-58)
  IPR000477 Reverse transcriptase domain [PS50878] (1-59)
  IPR002223 Pancreatic trypsin inhibitor Kunitz domain [PF00014] (71-122)
  IPR002223 Pancreatic trypsin inhibitor Kunitz domain [PR00759] (69-83)
  IPR002223 Pancreatic trypsin inhibitor Kunitz domain [PR00759] (97-107)
  IPR002223 Pancreatic trypsin inhibitor Kunitz domain [PR00759] (107-122)
  IPR002223 Pancreatic trypsin inhibitor Kunitz domain [PS50279] (72-122)
  IPR002223 Pancreatic trypsin inhibitor Kunitz domain [SM00131] (70-123)
  IPR020901 Proteinase inhibitor I2, Kunitz, conserved site [PS00280] (100-118)
  IPR036880 Pancreatic trypsin inhibitor Kunitz domain superfamily [G3DSA:4.10.410.10] (65-132)
  IPR036880 Pancreatic trypsin inhibitor Kunitz domain superfamily [SSF57362] (65-123)
  IPR043128 Reverse transcriptase/Diguanylate cyclase domain [G3DSA:3.30.70.270] (1-64)
  IPR043502 DNA/RNA polymerase superfamily [SSF56672] (3-80)
  IPR050098 Tissue factor pathway inhibitor/Kunitz-type serine protease inhibitor-like [PTHR10083] (58-122)

Sequence (137 aa):
MESFAVAYIDDICVFSQTWEDHLFQVKQVLDRLRNAGLTVKAEKCKVGMAEVSYLGHRVGSGCLKPEPAKICKLPAEPGPCFTYMSRYFYNSVTKRCEEFVYGGCQGNGNRFPNMDECLQTCGSSGKRAIEIQLVGL

pLDDT: mean 75.18, std 18.53, range [37.88, 98.12]